Protein AF-A0A9Q8LCZ3-F1 (afdb_monomer_lite)

Radius of gyration: 24.86 Å; chains: 1; bounding box: 48×45×84 Å

pLDDT: mean 76.24, std 18.0, range [37.0, 95.0]

Secondary structure (DSSP, 8-state):
-PPP------------TTHHHHHHHHHHHHHHHHHHHHHHHHHHTT---TTSHHHHTS-SEE----SSPPTT--S-EEHHHHHHHHHHHHHH-TT-----------------SS--

Organism: Passalora fulva (NCBI:txid5499)

Sequence (116 aa):
MSHVLTLPQNEPPTTPPHDAGESAQTKAATHLEHLARSFTAAINARDFNPESVGWSFLSTILNVVMAHPPAGHDKPISRDVFRQRLQHYAESSPTFHERVIDVTAQVDRYCMTGGC

Foldseek 3Di:
DDDDDDDDDDDDDPDDPPVPVVVVFVVVLVVVVVLCVLLQVCLQVLNLDCPDSNNVPDDQWDQDDDPDDDPPSRDIDGSNVVSVVSSVVCVVDVPDHDDDPDRDDDDDDDDPPDDD

Structure (mmCIF, N/CA/C/O backbone):
data_AF-A0A9Q8LCZ3-F1
#
_entry.id   AF-A0A9Q8LCZ3-F1
#
loop_
_atom_site.group_PDB
_atom_site.id
_atom_site.type_symbol
_atom_site.label_atom_id
_atom_site.label_alt_id
_atom_site.label_comp_id
_atom_site.label_asym_id
_atom_site.label_entity_id
_atom_site.label_seq_id
_atom_site.pdbx_PDB_ins_code
_atom_site.Cartn_x
_atom_site.Cartn_y
_at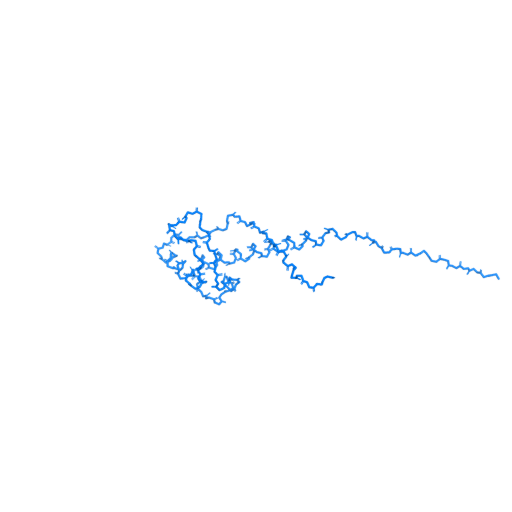om_site.Cartn_z
_atom_site.occupancy
_atom_site.B_iso_or_equiv
_atom_site.auth_seq_id
_atom_site.auth_comp_id
_atom_site.auth_asym_id
_atom_site.auth_atom_id
_atom_site.pdbx_PDB_model_num
ATOM 1 N N . MET A 1 1 ? 36.408 24.489 -67.636 1.00 42.09 1 MET A N 1
ATOM 2 C CA . MET A 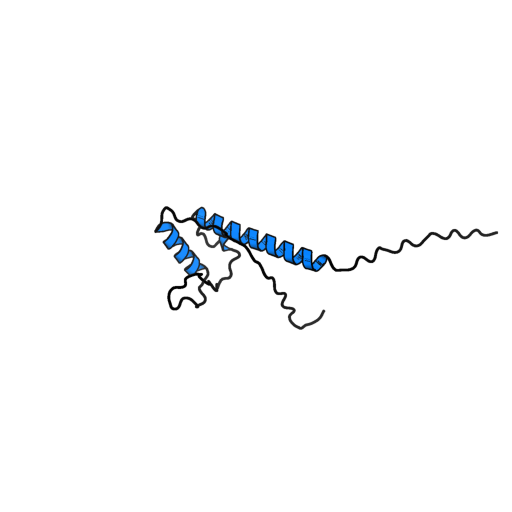1 1 ? 37.163 24.132 -66.417 1.00 42.09 1 MET A CA 1
ATOM 3 C C . MET A 1 1 ? 36.146 24.024 -65.295 1.00 42.09 1 MET A C 1
ATOM 5 O O . MET A 1 1 ? 35.634 25.047 -64.864 1.00 42.09 1 MET A O 1
ATOM 9 N N . SER A 1 2 ? 35.733 22.804 -64.949 1.00 39.09 2 SER A N 1
ATOM 10 C CA . SER A 1 2 ? 34.651 22.555 -63.988 1.00 39.09 2 SER A CA 1
ATOM 11 C C . SER A 1 2 ? 35.244 22.307 -62.605 1.00 39.09 2 SER A C 1
ATOM 13 O O . SER A 1 2 ? 36.006 21.360 -62.433 1.00 39.09 2 SER A O 1
ATOM 15 N N . HIS A 1 3 ? 34.910 23.155 -61.634 1.00 37.00 3 HIS A N 1
ATOM 16 C CA . HIS A 1 3 ? 35.250 22.938 -60.231 1.00 37.00 3 HIS A CA 1
ATOM 17 C C . HIS A 1 3 ? 34.172 22.068 -59.578 1.00 37.00 3 HIS A C 1
ATOM 19 O O . HIS A 1 3 ? 33.009 22.458 -59.509 1.00 37.00 3 HIS A O 1
ATOM 25 N N . VAL A 1 4 ? 34.568 20.883 -59.117 1.00 41.25 4 VAL A N 1
ATOM 26 C CA . VAL A 1 4 ? 33.759 20.018 -58.253 1.00 41.25 4 VAL A CA 1
ATOM 27 C C . VAL A 1 4 ? 33.984 20.477 -56.812 1.00 41.25 4 VAL A C 1
ATOM 29 O O . VAL A 1 4 ? 35.109 20.444 -56.320 1.00 41.25 4 VAL A O 1
ATOM 32 N N . LEU A 1 5 ? 32.921 20.937 -56.152 1.00 38.66 5 LEU A N 1
ATOM 33 C CA . LEU A 1 5 ? 32.892 21.192 -54.712 1.00 38.66 5 LEU A CA 1
ATOM 34 C C . LEU A 1 5 ? 32.502 19.891 -54.005 1.00 38.66 5 LEU A C 1
ATOM 36 O O . LEU A 1 5 ? 31.348 19.472 -54.063 1.00 38.66 5 LEU A O 1
ATOM 40 N N . THR A 1 6 ? 33.465 19.251 -53.348 1.00 41.47 6 THR A N 1
ATOM 41 C CA . THR A 1 6 ? 33.216 18.098 -52.476 1.00 41.47 6 THR A CA 1
ATOM 42 C C . THR A 1 6 ? 32.832 18.611 -51.088 1.00 41.47 6 THR A C 1
ATOM 44 O O . THR A 1 6 ? 33.651 19.217 -50.401 1.00 41.47 6 THR A O 1
ATOM 47 N N . LEU A 1 7 ? 31.582 18.393 -50.678 1.00 45.88 7 LEU A N 1
ATOM 48 C CA . LEU A 1 7 ? 31.141 18.579 -49.291 1.00 45.88 7 LEU A CA 1
ATOM 49 C C . LEU A 1 7 ? 31.647 17.402 -48.437 1.00 45.88 7 LEU A C 1
ATOM 51 O O . LEU A 1 7 ? 31.528 16.259 -48.884 1.00 45.88 7 LEU A O 1
ATOM 55 N N . PRO A 1 8 ? 32.176 17.628 -47.221 1.00 43.03 8 PRO A N 1
ATOM 56 C CA . PRO A 1 8 ? 32.472 16.533 -46.305 1.00 43.03 8 PRO A CA 1
ATOM 57 C C . PRO A 1 8 ? 31.162 15.878 -45.841 1.00 43.03 8 PRO A C 1
ATOM 59 O O . PRO A 1 8 ? 30.246 16.554 -45.370 1.00 43.03 8 PRO A O 1
ATOM 62 N N . GLN A 1 9 ? 31.068 14.555 -45.996 1.00 44.91 9 GLN A N 1
ATOM 63 C CA . GLN A 1 9 ? 30.008 13.749 -45.395 1.00 44.91 9 GLN A CA 1
ATOM 64 C C . GLN A 1 9 ? 30.142 13.826 -43.870 1.00 44.91 9 GLN A C 1
ATOM 66 O O . GLN A 1 9 ? 31.119 13.343 -43.307 1.00 44.91 9 GLN A O 1
ATOM 71 N N . ASN A 1 10 ? 29.151 14.423 -43.208 1.00 44.59 10 ASN A N 1
ATOM 72 C CA . ASN A 1 10 ? 28.931 14.210 -41.783 1.00 44.59 10 ASN A CA 1
ATOM 73 C C . ASN A 1 10 ? 28.520 12.747 -41.587 1.00 44.59 10 ASN A C 1
ATOM 75 O O . ASN A 1 10 ? 27.399 12.368 -41.931 1.00 44.59 10 ASN A O 1
ATOM 79 N N . GLU A 1 11 ? 29.418 11.928 -41.051 1.00 52.66 11 GLU A N 1
ATOM 80 C CA . GLU A 1 11 ? 29.043 10.629 -40.500 1.00 52.66 11 GLU A CA 1
ATOM 81 C C . GLU A 1 11 ? 28.177 10.865 -39.248 1.00 52.66 11 GLU A C 1
ATOM 83 O O . GLU A 1 11 ? 28.548 11.676 -38.392 1.00 52.66 11 GLU A O 1
ATOM 88 N N . PRO A 1 12 ? 27.001 10.223 -39.119 1.00 52.19 12 PRO A N 1
ATOM 89 C CA . PRO A 1 12 ? 26.227 10.307 -37.889 1.00 52.19 12 PRO A CA 1
ATOM 90 C C . PRO A 1 12 ? 27.007 9.619 -36.756 1.00 52.19 12 PRO A C 1
ATOM 92 O O . PRO A 1 12 ? 27.605 8.567 -36.986 1.00 52.19 12 PRO A O 1
ATOM 95 N N . PRO A 1 13 ? 27.013 10.171 -35.529 1.00 49.47 13 PRO A N 1
ATOM 96 C CA . PRO A 1 13 ? 27.695 9.537 -34.412 1.00 49.47 13 PRO A CA 1
ATOM 97 C C . PRO A 1 13 ? 27.037 8.187 -34.110 1.00 49.47 13 PRO A C 1
ATOM 99 O O . PRO A 1 13 ? 25.884 8.116 -33.685 1.00 49.47 13 PRO A O 1
ATOM 102 N N . THR A 1 14 ? 27.784 7.108 -34.329 1.00 55.78 14 THR A N 1
ATOM 103 C CA . THR A 1 14 ? 27.424 5.756 -33.900 1.00 55.78 14 THR A CA 1
ATOM 104 C C . THR A 1 14 ? 27.648 5.653 -32.393 1.00 55.78 14 THR A C 1
ATOM 106 O O . THR A 1 14 ? 28.671 5.150 -31.932 1.00 55.78 14 THR A O 1
ATOM 109 N N . THR A 1 15 ? 26.717 6.177 -31.600 1.00 56.88 15 THR A N 1
ATOM 110 C CA . THR A 1 15 ? 26.705 5.941 -30.153 1.00 56.88 15 THR A CA 1
ATOM 111 C C . THR A 1 15 ? 26.281 4.487 -29.905 1.00 56.88 15 THR A C 1
ATOM 113 O O . THR A 1 15 ? 25.247 4.067 -30.433 1.00 56.88 15 THR A O 1
ATOM 116 N N . PRO A 1 16 ? 27.040 3.681 -29.139 1.00 49.62 16 PRO A N 1
ATOM 117 C CA . PRO A 1 16 ? 26.639 2.312 -28.833 1.00 49.62 16 PRO A CA 1
ATOM 118 C C . PRO A 1 16 ? 25.364 2.306 -27.968 1.00 49.62 16 PRO A C 1
ATOM 120 O O . PRO A 1 16 ? 25.204 3.170 -27.102 1.00 49.62 16 PRO A O 1
ATOM 123 N N . PRO A 1 17 ? 24.452 1.332 -28.145 1.00 50.16 17 PRO A N 1
ATOM 124 C CA . PRO A 1 17 ? 23.227 1.224 -27.362 1.00 50.16 17 PRO A CA 1
ATOM 125 C C . PRO A 1 17 ? 23.541 0.591 -25.998 1.00 50.16 17 PRO A C 1
ATOM 127 O O . PRO A 1 17 ? 23.155 -0.542 -25.735 1.00 50.16 17 PRO A O 1
ATOM 130 N N . HIS A 1 18 ? 24.285 1.291 -25.140 1.00 48.44 18 HIS A N 1
ATOM 131 C CA . HIS A 1 18 ? 24.613 0.800 -23.795 1.00 48.44 18 HIS A CA 1
ATOM 132 C C . HIS A 1 18 ? 23.831 1.527 -22.681 1.00 48.44 18 HIS A C 1
ATOM 134 O O . HIS A 1 18 ? 23.602 0.950 -21.626 1.00 48.44 18 HIS A O 1
ATOM 140 N N . ASP A 1 19 ? 23.303 2.730 -22.939 1.00 50.25 19 ASP A N 1
ATOM 141 C CA . ASP A 1 19 ? 22.589 3.544 -21.931 1.00 50.25 19 ASP A CA 1
ATOM 142 C C . ASP A 1 19 ? 21.074 3.281 -21.824 1.00 50.25 19 ASP A C 1
ATOM 144 O O . ASP A 1 19 ? 20.416 3.670 -20.854 1.00 50.25 19 ASP A O 1
ATOM 148 N N . ALA A 1 20 ? 20.467 2.628 -22.819 1.00 53.41 20 ALA A N 1
ATOM 149 C CA . ALA A 1 20 ? 19.010 2.476 -22.860 1.00 53.41 20 ALA A CA 1
ATOM 150 C C . ALA A 1 20 ? 18.479 1.466 -21.821 1.00 53.41 20 ALA A C 1
ATOM 152 O O . ALA A 1 20 ? 17.365 1.624 -21.315 1.00 53.41 20 ALA A O 1
ATOM 153 N N . GLY A 1 21 ? 19.266 0.432 -21.503 1.00 55.34 21 GLY A N 1
ATOM 154 C CA . GLY A 1 21 ? 18.910 -0.598 -20.522 1.00 55.34 21 GLY A CA 1
ATOM 155 C C . GLY A 1 21 ? 18.975 -0.085 -19.085 1.00 55.34 21 GLY A C 1
ATOM 156 O O . GLY A 1 21 ? 18.015 -0.247 -18.332 1.00 55.34 21 GLY A O 1
ATOM 157 N N . GLU A 1 22 ? 20.062 0.612 -18.750 1.00 60.28 22 GLU A N 1
ATOM 158 C CA . GLU A 1 22 ? 20.306 1.181 -17.421 1.00 60.28 22 GLU A CA 1
ATOM 159 C C . GLU A 1 22 ? 19.282 2.282 -17.105 1.00 60.28 22 GLU A C 1
ATOM 161 O O . GLU A 1 22 ? 18.621 2.249 -16.068 1.00 60.28 22 GLU A O 1
ATOM 166 N N . SER A 1 23 ? 18.997 3.161 -18.077 1.00 70.19 23 SER A N 1
ATOM 167 C CA . SER A 1 23 ? 17.958 4.191 -17.942 1.00 70.19 23 SER A CA 1
ATOM 168 C C . SER A 1 23 ? 16.560 3.608 -17.692 1.00 70.19 23 SER A C 1
ATOM 170 O O . SER A 1 23 ? 15.790 4.159 -16.903 1.00 70.19 23 SER A O 1
ATOM 172 N N . ALA A 1 24 ? 16.202 2.500 -18.351 1.00 72.44 24 ALA A N 1
ATOM 173 C CA . ALA A 1 24 ? 14.892 1.871 -18.180 1.00 72.44 24 ALA A CA 1
ATOM 174 C C . ALA A 1 24 ? 14.746 1.199 -16.807 1.00 72.44 24 ALA A C 1
ATOM 176 O O . ALA A 1 24 ? 13.687 1.308 -16.186 1.00 72.44 24 ALA A O 1
ATOM 177 N N . GLN A 1 25 ? 15.803 0.543 -16.320 1.00 75.88 25 GLN A N 1
ATOM 178 C CA . GLN A 1 25 ? 15.811 -0.083 -15.001 1.00 75.88 25 GLN A CA 1
ATOM 179 C C . GLN A 1 25 ? 15.733 0.964 -13.887 1.00 75.88 25 GLN A C 1
ATOM 181 O O . GLN A 1 25 ? 14.904 0.828 -12.988 1.00 75.88 25 GLN A O 1
ATOM 186 N N . THR A 1 26 ? 16.506 2.051 -13.983 1.00 80.88 26 THR A N 1
ATOM 187 C CA . THR A 1 26 ? 16.433 3.160 -13.022 1.00 80.88 26 THR A CA 1
ATOM 188 C C . THR A 1 26 ? 15.042 3.788 -13.004 1.00 80.88 26 THR A C 1
ATOM 190 O O . THR A 1 26 ? 14.468 3.968 -11.935 1.00 80.88 26 THR A O 1
ATOM 193 N N . LYS A 1 27 ? 14.445 4.056 -14.175 1.00 81.69 27 LYS A N 1
ATOM 194 C CA . LYS A 1 27 ? 13.077 4.598 -14.262 1.00 81.69 27 LYS A CA 1
ATOM 195 C C . LYS A 1 27 ? 12.048 3.679 -13.611 1.00 81.69 27 LYS A C 1
ATOM 197 O O . LYS A 1 27 ? 11.164 4.163 -12.907 1.00 81.69 27 LYS A O 1
ATOM 202 N N . ALA A 1 28 ? 12.156 2.371 -13.831 1.00 83.12 28 ALA A N 1
ATOM 203 C CA . ALA A 1 28 ? 11.246 1.407 -13.230 1.00 83.12 28 ALA A CA 1
ATOM 204 C C . ALA A 1 28 ? 11.428 1.321 -11.707 1.00 83.12 28 ALA A C 1
ATOM 206 O O . ALA A 1 28 ? 10.435 1.305 -10.984 1.00 83.12 28 ALA A O 1
ATOM 207 N N . ALA A 1 29 ? 12.669 1.348 -11.213 1.00 84.44 29 ALA A N 1
ATOM 208 C CA . ALA A 1 29 ? 12.955 1.394 -9.781 1.00 84.44 29 ALA A CA 1
ATOM 209 C C . ALA A 1 29 ? 12.371 2.657 -9.127 1.00 84.44 29 ALA A C 1
ATOM 211 O O . ALA A 1 29 ? 11.644 2.551 -8.142 1.00 84.44 29 ALA A O 1
ATOM 212 N N . THR A 1 30 ? 12.584 3.837 -9.721 1.00 86.94 30 THR A N 1
ATOM 213 C CA . THR A 1 30 ? 11.987 5.098 -9.246 1.00 86.94 30 THR A CA 1
ATOM 214 C C . THR A 1 30 ? 10.459 5.048 -9.264 1.00 86.94 30 THR A C 1
ATOM 216 O O . THR A 1 30 ? 9.806 5.534 -8.341 1.00 86.94 30 THR A O 1
ATOM 219 N N . HIS A 1 31 ? 9.863 4.449 -10.298 1.00 88.50 31 HIS A N 1
ATOM 220 C CA . HIS A 1 31 ? 8.414 4.299 -10.373 1.00 88.50 31 HIS A CA 1
ATOM 221 C C . HIS A 1 31 ? 7.875 3.382 -9.265 1.00 88.50 31 HIS A C 1
ATOM 223 O O . HIS A 1 31 ? 6.913 3.742 -8.589 1.00 88.50 31 HIS A O 1
ATOM 229 N N . LEU A 1 32 ? 8.518 2.236 -9.027 1.00 88.12 32 LEU A N 1
ATOM 230 C CA . LEU A 1 32 ? 8.146 1.309 -7.955 1.00 88.12 32 LEU A CA 1
ATOM 231 C C . LEU A 1 32 ? 8.319 1.934 -6.568 1.00 88.12 32 LEU A C 1
ATOM 233 O O . LEU A 1 32 ? 7.459 1.757 -5.708 1.00 88.12 32 LEU A O 1
ATOM 237 N N . GLU A 1 33 ? 9.372 2.726 -6.363 1.00 89.31 33 GLU A N 1
ATOM 238 C CA . GLU A 1 33 ? 9.554 3.500 -5.136 1.00 89.31 33 GLU A CA 1
ATOM 239 C C . GLU A 1 33 ? 8.405 4.493 -4.923 1.00 89.31 33 GLU A C 1
ATOM 241 O O . GLU A 1 33 ? 7.853 4.589 -3.824 1.00 89.31 33 GLU A O 1
ATOM 246 N N . HIS A 1 34 ? 7.999 5.207 -5.974 1.00 90.56 34 HIS A N 1
ATOM 247 C CA . HIS A 1 34 ? 6.876 6.134 -5.902 1.00 90.56 34 HIS A CA 1
ATOM 248 C C . HIS A 1 34 ? 5.560 5.426 -5.542 1.00 90.56 34 HIS A C 1
ATOM 250 O O . HIS A 1 34 ? 4.800 5.929 -4.709 1.00 90.56 34 HIS A O 1
ATOM 256 N N . LEU A 1 35 ? 5.306 4.246 -6.117 1.00 91.19 35 LEU A N 1
ATOM 257 C CA . LEU A 1 35 ? 4.137 3.425 -5.788 1.00 91.19 35 LEU A CA 1
ATOM 258 C C . LEU A 1 35 ? 4.177 2.945 -4.332 1.00 91.19 35 LEU A C 1
ATOM 260 O O . LEU A 1 35 ? 3.191 3.103 -3.613 1.00 91.19 35 LEU A O 1
ATOM 264 N N . ALA A 1 36 ? 5.324 2.443 -3.865 1.00 90.19 36 ALA A N 1
ATOM 265 C CA . ALA A 1 36 ? 5.502 2.004 -2.481 1.00 90.19 36 ALA A CA 1
ATOM 266 C C . ALA A 1 36 ? 5.253 3.149 -1.486 1.00 90.19 36 ALA A C 1
ATOM 268 O O . ALA A 1 36 ? 4.495 2.994 -0.528 1.00 90.19 36 ALA A O 1
ATOM 269 N N . ARG A 1 37 ? 5.818 4.335 -1.745 1.00 91.19 37 ARG A N 1
ATOM 270 C CA . ARG A 1 37 ? 5.596 5.527 -0.911 1.00 91.19 37 ARG A CA 1
ATOM 271 C C . ARG A 1 37 ? 4.138 5.987 -0.934 1.00 91.19 37 ARG A C 1
ATOM 273 O O . ARG A 1 37 ? 3.614 6.350 0.116 1.00 91.19 37 ARG A O 1
ATOM 280 N N . SER A 1 38 ? 3.477 5.949 -2.092 1.00 92.38 38 SER A N 1
ATOM 281 C CA . SER A 1 38 ? 2.057 6.312 -2.225 1.00 92.38 38 SER A CA 1
ATOM 282 C C . SER A 1 38 ? 1.146 5.351 -1.457 1.00 92.38 38 SER A C 1
ATOM 284 O O . SER A 1 38 ? 0.225 5.792 -0.772 1.00 92.38 38 SER A O 1
ATOM 286 N N . PHE A 1 39 ? 1.438 4.051 -1.499 1.00 93.31 39 PHE A N 1
ATOM 287 C CA . PHE A 1 39 ? 0.749 3.037 -0.700 1.00 93.31 39 PHE A CA 1
ATOM 288 C C . PHE A 1 39 ? 0.905 3.284 0.805 1.00 93.31 39 PHE A C 1
ATOM 290 O O . PHE A 1 39 ? -0.085 3.344 1.534 1.00 93.31 39 PHE A O 1
ATOM 297 N N . THR A 1 40 ? 2.135 3.515 1.273 1.00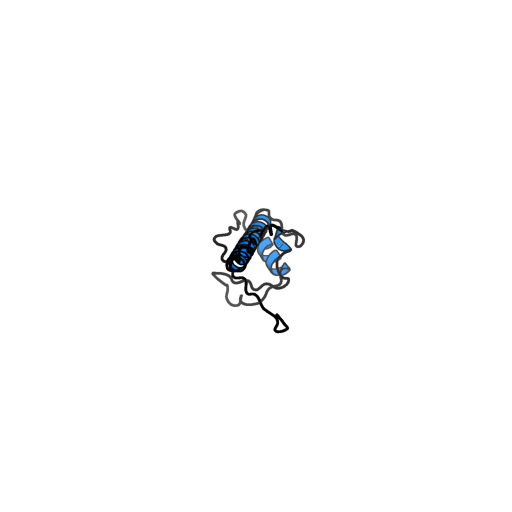 92.88 40 THR A N 1
ATOM 298 C CA . THR A 1 40 ? 2.405 3.849 2.679 1.00 92.88 40 THR A CA 1
ATOM 299 C C . THR A 1 40 ? 1.713 5.145 3.109 1.00 92.88 40 THR A C 1
ATOM 301 O O . THR A 1 40 ? 1.166 5.216 4.210 1.00 92.88 40 THR A O 1
ATOM 304 N N . ALA A 1 41 ? 1.693 6.167 2.250 1.00 92.88 41 ALA A N 1
ATOM 305 C CA . ALA A 1 41 ? 0.993 7.417 2.525 1.00 92.88 41 ALA A CA 1
ATOM 306 C C . ALA A 1 41 ? -0.520 7.204 2.687 1.00 92.88 41 ALA A C 1
ATOM 308 O O . ALA A 1 41 ? -1.097 7.734 3.634 1.00 92.88 41 ALA A O 1
ATOM 309 N N . ALA A 1 42 ? -1.146 6.390 1.828 1.00 93.56 42 ALA A N 1
ATOM 310 C CA . ALA A 1 42 ? -2.565 6.048 1.939 1.00 93.56 42 ALA A CA 1
ATOM 311 C C . ALA A 1 42 ? -2.877 5.328 3.262 1.00 93.56 42 ALA A C 1
ATOM 313 O O . ALA A 1 42 ? -3.802 5.719 3.973 1.00 93.56 42 ALA A O 1
ATOM 314 N N . ILE A 1 43 ? -2.051 4.350 3.651 1.00 93.44 43 ILE A N 1
ATOM 315 C CA . ILE A 1 43 ? -2.192 3.646 4.934 1.00 93.44 43 ILE A CA 1
ATOM 316 C C . ILE A 1 43 ? -2.103 4.620 6.117 1.00 93.44 43 ILE A C 1
ATOM 318 O O . ILE A 1 43 ? -2.965 4.614 6.996 1.00 93.44 43 ILE A O 1
ATOM 322 N N . ASN A 1 44 ? -1.088 5.486 6.127 1.00 92.75 44 ASN A N 1
ATOM 323 C CA . ASN A 1 44 ? -0.876 6.460 7.199 1.00 92.75 44 ASN A CA 1
ATOM 324 C C . ASN A 1 44 ? -1.987 7.520 7.267 1.00 92.75 44 ASN A C 1
ATOM 326 O O . ASN A 1 44 ? -2.317 7.997 8.351 1.00 92.75 44 ASN A O 1
ATOM 330 N N . ALA A 1 45 ? -2.594 7.857 6.126 1.00 93.31 45 ALA A N 1
ATOM 331 C CA . ALA A 1 45 ? -3.770 8.718 6.039 1.00 93.31 45 ALA A CA 1
ATOM 332 C C . ALA A 1 45 ? -5.085 7.999 6.402 1.00 93.31 45 ALA A C 1
ATOM 334 O O . ALA A 1 45 ? -6.142 8.627 6.384 1.00 93.31 45 ALA A O 1
ATOM 335 N N . ARG A 1 46 ? -5.035 6.701 6.742 1.00 92.75 46 ARG A N 1
ATOM 336 C CA . ARG A 1 46 ? -6.199 5.831 6.984 1.00 92.75 46 ARG A CA 1
ATOM 337 C C . ARG A 1 46 ? -7.154 5.747 5.784 1.00 92.75 46 ARG A C 1
ATOM 339 O O . ARG A 1 46 ? -8.352 5.530 5.954 1.00 92.75 46 ARG A O 1
ATOM 346 N N . ASP A 1 47 ? -6.623 5.886 4.572 1.00 95.00 47 ASP A N 1
ATOM 347 C CA . ASP A 1 47 ? -7.368 5.694 3.332 1.00 95.00 47 ASP A CA 1
ATOM 348 C C . ASP A 1 47 ? -7.309 4.223 2.900 1.00 95.00 47 ASP A C 1
ATOM 350 O O . ASP A 1 47 ? -6.332 3.756 2.311 1.00 95.00 47 ASP A O 1
ATOM 354 N N . PHE A 1 48 ? -8.384 3.492 3.199 1.00 93.88 48 PHE A N 1
ATOM 355 C CA . PHE A 1 48 ? -8.579 2.091 2.812 1.00 93.88 48 PHE A CA 1
ATOM 356 C C . PHE A 1 48 ? -9.619 1.939 1.685 1.00 93.88 48 PHE A C 1
ATOM 358 O O . PHE A 1 48 ? -10.243 0.883 1.544 1.00 93.88 48 PHE A O 1
ATOM 365 N N . ASN A 1 49 ? -9.844 2.974 0.869 1.00 92.50 49 ASN A N 1
ATOM 366 C CA . ASN A 1 49 ? -10.680 2.878 -0.330 1.00 92.50 49 ASN A CA 1
ATOM 367 C C . ASN A 1 49 ? -9.957 2.036 -1.406 1.00 92.50 49 ASN A C 1
ATOM 369 O O . ASN A 1 49 ? -8.820 2.358 -1.752 1.00 92.50 49 ASN A O 1
ATOM 373 N N . PRO A 1 50 ? -10.569 0.968 -1.961 1.00 87.19 50 PRO A N 1
ATOM 374 C CA . PRO A 1 50 ? -9.870 0.097 -2.908 1.00 87.19 50 PRO A CA 1
ATOM 375 C C . PRO A 1 50 ? -9.615 0.782 -4.261 1.00 87.19 50 PRO A C 1
ATOM 377 O O . PRO A 1 50 ? -8.728 0.353 -4.994 1.00 87.19 50 PRO A O 1
ATOM 380 N N . GLU A 1 51 ? -10.348 1.859 -4.558 1.00 87.88 51 GLU A N 1
ATOM 381 C CA . GLU A 1 51 ? -10.199 2.681 -5.764 1.00 87.88 51 GLU A CA 1
ATOM 382 C C . GLU A 1 51 ? -9.185 3.822 -5.582 1.00 87.88 51 GLU A C 1
ATOM 384 O O . GLU A 1 51 ? -8.891 4.559 -6.523 1.00 87.88 51 GLU A O 1
ATOM 389 N N . SER A 1 52 ? -8.641 3.999 -4.373 1.00 89.75 52 SER A N 1
ATOM 390 C CA . SER A 1 52 ? -7.600 4.995 -4.134 1.00 89.75 52 SER A CA 1
ATOM 391 C C . SER A 1 52 ? -6.318 4.625 -4.879 1.00 89.75 52 SER A C 1
ATOM 393 O O . SER A 1 52 ? -5.950 3.450 -5.005 1.00 89.75 52 SER A O 1
ATOM 395 N N . VAL A 1 53 ? -5.596 5.650 -5.341 1.00 86.12 53 VAL A N 1
ATOM 396 C CA . VAL A 1 53 ? -4.335 5.506 -6.086 1.00 86.12 53 VAL A CA 1
ATOM 397 C C . VAL A 1 53 ? -3.347 4.623 -5.323 1.00 86.12 53 VAL A C 1
ATOM 399 O O . VAL A 1 53 ? -2.693 3.780 -5.937 1.00 86.12 53 VAL A O 1
ATOM 402 N N . GLY A 1 54 ? -3.310 4.737 -3.989 1.00 88.62 54 GLY A N 1
ATOM 403 C CA . GLY A 1 54 ? -2.436 3.940 -3.128 1.00 88.62 54 GLY A CA 1
ATOM 404 C C . GLY A 1 54 ? -2.687 2.429 -3.186 1.00 88.62 54 GLY A C 1
ATOM 405 O O . GLY A 1 54 ? -1.775 1.671 -2.891 1.00 88.62 54 GLY A O 1
ATOM 406 N N . TRP A 1 55 ? -3.873 1.976 -3.606 1.00 90.44 55 TRP A N 1
ATOM 407 C CA . TRP A 1 55 ? -4.242 0.553 -3.669 1.00 90.44 55 TRP A CA 1
ATOM 408 C C . TRP A 1 55 ? -4.400 0.026 -5.097 1.00 90.44 55 TRP A C 1
ATOM 410 O O . TRP A 1 55 ? -4.249 -1.174 -5.331 1.00 90.44 55 TRP A O 1
ATOM 420 N N . SER A 1 56 ? -4.700 0.911 -6.050 1.00 88.25 56 SER A N 1
ATOM 421 C CA . SER A 1 56 ? -5.063 0.559 -7.429 1.00 88.25 56 SER A CA 1
ATOM 422 C C . SER A 1 56 ? -3.992 -0.231 -8.195 1.00 88.25 56 SER A C 1
ATOM 424 O O . SER A 1 56 ? -4.334 -1.053 -9.041 1.00 88.25 56 SER A O 1
ATOM 426 N N . PHE A 1 57 ? -2.708 -0.028 -7.880 1.00 89.06 57 PHE A N 1
ATOM 427 C CA . PHE A 1 57 ? -1.595 -0.699 -8.560 1.00 89.06 57 PHE A CA 1
ATOM 428 C C . PHE A 1 57 ? -1.335 -2.126 -8.053 1.00 89.06 57 PHE A C 1
ATOM 430 O O . PHE A 1 57 ? -0.573 -2.875 -8.668 1.00 89.06 57 PHE A O 1
ATOM 437 N N . LEU A 1 58 ? -1.931 -2.510 -6.920 1.00 91.00 58 LEU A N 1
ATOM 438 C CA . LEU A 1 58 ? -1.762 -3.841 -6.354 1.00 91.00 58 LEU A CA 1
ATOM 439 C C . LEU A 1 58 ? -2.530 -4.876 -7.178 1.00 91.00 58 LEU A C 1
ATOM 441 O O . LEU A 1 58 ? -3.700 -4.690 -7.517 1.00 91.00 58 LEU A O 1
ATOM 445 N N . SER A 1 59 ? -1.882 -6.013 -7.432 1.00 90.62 59 SER A N 1
ATOM 446 C CA . SER A 1 59 ? -2.531 -7.166 -8.059 1.00 90.62 59 SER A CA 1
ATOM 447 C C . SER A 1 59 ? -3.700 -7.676 -7.213 1.00 90.62 59 SER A C 1
ATOM 449 O O . SER A 1 59 ? -3.678 -7.598 -5.986 1.00 90.62 59 SER A O 1
ATOM 451 N N . THR A 1 60 ? -4.715 -8.252 -7.862 1.00 91.94 60 THR A N 1
ATOM 452 C CA . THR A 1 60 ? -5.896 -8.815 -7.181 1.00 91.94 60 THR A CA 1
ATOM 453 C C . THR A 1 60 ? -5.522 -9.894 -6.164 1.00 91.94 60 THR A C 1
ATOM 455 O O . THR A 1 60 ? -6.169 -10.007 -5.123 1.00 91.94 60 THR A O 1
ATOM 458 N N . ILE A 1 61 ? -4.470 -10.663 -6.455 1.00 92.75 61 ILE A N 1
ATOM 459 C CA . ILE A 1 61 ? -3.878 -11.670 -5.575 1.00 92.75 61 ILE A CA 1
ATOM 460 C C . ILE A 1 61 ? -2.443 -11.247 -5.256 1.00 92.75 61 ILE A C 1
ATOM 462 O O . ILE A 1 61 ? -1.680 -10.896 -6.154 1.00 92.75 61 ILE A O 1
ATOM 466 N N . LEU A 1 62 ? -2.089 -11.285 -3.975 1.00 90.50 62 LEU A N 1
ATOM 467 C CA . LEU A 1 62 ? -0.817 -10.835 -3.431 1.00 90.50 62 LEU A CA 1
ATOM 468 C C . LEU A 1 62 ? -0.096 -11.997 -2.753 1.00 90.50 62 LEU A C 1
ATOM 470 O O . LEU A 1 62 ? -0.697 -12.751 -1.988 1.00 90.50 62 LEU A O 1
ATOM 474 N N . ASN A 1 63 ? 1.210 -12.087 -2.978 1.00 88.44 63 ASN A N 1
ATOM 475 C CA . ASN A 1 63 ? 2.103 -12.924 -2.185 1.00 88.44 63 ASN A CA 1
ATOM 476 C C . ASN A 1 63 ? 2.775 -12.027 -1.147 1.00 88.44 63 ASN A C 1
ATOM 478 O O . ASN A 1 63 ? 3.724 -11.311 -1.459 1.00 88.44 63 ASN A O 1
ATOM 482 N N . VAL A 1 64 ? 2.229 -12.008 0.067 1.00 84.50 64 VAL A N 1
ATOM 483 C CA . VAL A 1 64 ? 2.728 -11.150 1.146 1.00 84.50 64 VAL A CA 1
ATOM 484 C C . VAL A 1 64 ? 3.718 -11.945 1.983 1.00 84.50 64 VAL A C 1
ATOM 486 O O . VAL A 1 64 ? 3.323 -12.841 2.725 1.00 84.50 64 VAL A O 1
ATOM 489 N N . VAL A 1 65 ? 4.999 -11.598 1.879 1.00 82.12 65 VAL A N 1
ATOM 490 C CA . VAL A 1 65 ? 6.055 -12.173 2.717 1.00 82.12 65 VAL A CA 1
ATOM 491 C C . VAL A 1 65 ? 6.264 -11.260 3.916 1.00 82.12 65 VAL A C 1
ATOM 493 O O . VAL A 1 65 ? 6.605 -10.088 3.767 1.00 82.12 65 VAL A O 1
ATOM 496 N N . MET A 1 66 ? 6.043 -11.788 5.115 1.00 78.00 66 MET A N 1
ATOM 497 C CA . MET A 1 66 ? 6.316 -11.067 6.355 1.00 78.00 66 MET A CA 1
ATOM 498 C C . MET A 1 66 ? 7.706 -11.432 6.865 1.00 78.00 66 MET A C 1
ATOM 500 O O . MET A 1 66 ? 8.088 -12.596 6.816 1.00 78.00 66 MET A O 1
ATOM 504 N N . ALA A 1 67 ? 8.439 -10.455 7.406 1.00 78.00 67 ALA A N 1
ATOM 505 C CA . ALA A 1 67 ? 9.751 -10.704 8.012 1.00 78.00 67 ALA A CA 1
ATOM 506 C C . ALA A 1 67 ? 9.671 -11.664 9.216 1.00 78.00 67 ALA A C 1
ATOM 508 O O . ALA A 1 67 ? 10.596 -12.428 9.465 1.00 78.00 67 ALA A O 1
ATOM 509 N N . HIS A 1 68 ? 8.543 -11.647 9.934 1.00 75.88 68 HIS A N 1
ATOM 510 C CA . HIS A 1 68 ? 8.247 -12.550 11.048 1.00 75.88 68 HIS A CA 1
ATOM 511 C C . HIS A 1 68 ? 6.863 -13.182 10.830 1.00 75.88 68 HIS A C 1
ATOM 513 O O . HIS A 1 68 ? 5.875 -12.711 11.399 1.00 75.88 68 HIS A O 1
ATOM 519 N N . PRO A 1 69 ? 6.744 -14.188 9.946 1.00 67.00 69 PRO A N 1
ATOM 520 C CA . PRO A 1 69 ? 5.452 -14.754 9.600 1.00 67.00 69 PRO A CA 1
ATOM 521 C C . PRO A 1 69 ? 4.912 -15.598 10.767 1.00 67.00 69 PRO A C 1
ATOM 523 O O . PRO A 1 69 ? 5.640 -16.428 11.319 1.00 67.00 69 PRO A O 1
ATOM 526 N N . PRO A 1 70 ? 3.630 -15.452 11.141 1.00 67.94 70 PRO A N 1
ATOM 527 C CA . PRO A 1 70 ? 2.954 -16.462 11.943 1.00 67.94 70 PRO A CA 1
ATOM 528 C C . PRO A 1 70 ? 2.935 -17.787 11.167 1.00 67.94 70 PRO A C 1
ATOM 530 O O . PRO A 1 70 ? 2.879 -17.788 9.934 1.00 67.94 70 PRO A O 1
ATOM 533 N N . ALA A 1 71 ? 2.959 -18.924 11.864 1.00 59.72 71 ALA A N 1
ATOM 534 C CA . ALA A 1 71 ? 2.968 -20.235 11.213 1.00 59.72 71 ALA A CA 1
ATOM 535 C C . ALA A 1 71 ? 1.822 -20.370 10.181 1.00 59.72 71 ALA A C 1
ATOM 537 O O . ALA A 1 71 ? 0.654 -20.173 10.514 1.00 59.72 71 ALA A O 1
ATOM 538 N N . GLY A 1 72 ? 2.158 -20.711 8.928 1.00 63.00 72 GLY A N 1
ATOM 539 C CA . GLY A 1 72 ? 1.185 -20.957 7.851 1.00 63.00 72 GLY A CA 1
ATOM 540 C C . GLY A 1 72 ? 0.788 -19.746 6.990 1.00 63.00 72 GLY A C 1
ATOM 541 O O . GLY A 1 72 ? -0.197 -19.840 6.254 1.00 63.00 72 GLY A O 1
ATOM 542 N N . HIS A 1 73 ? 1.526 -18.632 7.053 1.00 63.19 73 HIS A N 1
ATOM 543 C CA . HIS A 1 73 ? 1.235 -17.400 6.303 1.00 63.19 73 HIS A CA 1
ATOM 544 C C . HIS A 1 73 ? 1.786 -17.320 4.865 1.00 63.19 73 HIS A C 1
ATOM 546 O O . HIS A 1 73 ? 1.702 -16.259 4.256 1.00 63.19 73 HIS A O 1
ATOM 552 N N . ASP A 1 74 ? 2.250 -18.424 4.276 1.00 65.88 74 ASP A N 1
ATOM 553 C CA . ASP A 1 74 ? 2.831 -18.435 2.917 1.00 65.88 74 ASP A CA 1
ATOM 554 C C . ASP A 1 74 ? 1.788 -18.549 1.791 1.00 65.88 74 ASP A C 1
ATOM 556 O O . ASP A 1 74 ? 2.102 -18.910 0.657 1.00 65.88 74 ASP A O 1
ATOM 560 N N . LYS A 1 75 ? 0.511 -18.297 2.095 1.00 81.69 75 LYS A N 1
ATOM 561 C CA . LYS A 1 75 ? -0.569 -18.438 1.114 1.00 81.69 75 LYS A CA 1
ATOM 562 C C . LYS A 1 75 ? -0.850 -17.107 0.420 1.00 81.69 75 LYS A C 1
ATOM 564 O O . LYS A 1 75 ? -0.947 -16.087 1.107 1.00 81.69 75 LYS A O 1
ATOM 569 N N . PRO A 1 76 ? -1.079 -17.121 -0.907 1.00 87.75 76 PRO A N 1
ATOM 570 C CA . PRO A 1 76 ? -1.574 -15.953 -1.611 1.00 87.75 76 PRO A CA 1
ATOM 571 C C . PRO A 1 76 ? -2.854 -15.428 -0.952 1.00 87.75 76 PRO A C 1
ATOM 573 O O . PRO A 1 76 ? -3.740 -16.198 -0.570 1.00 87.75 76 PRO A O 1
ATOM 576 N N . ILE A 1 77 ? -2.951 -14.112 -0.822 1.00 90.75 77 ILE A N 1
ATOM 577 C CA . ILE A 1 77 ? -4.075 -13.410 -0.204 1.00 90.75 77 ILE A CA 1
ATOM 578 C C . ILE A 1 77 ? -4.682 -12.445 -1.215 1.00 90.75 77 ILE A C 1
ATOM 580 O O . ILE A 1 77 ? -3.962 -11.829 -1.997 1.00 90.75 77 ILE A O 1
ATOM 584 N N . SER A 1 78 ? -6.005 -12.291 -1.226 1.00 92.94 78 SER A N 1
ATOM 585 C CA . SER A 1 78 ? -6.608 -11.267 -2.077 1.00 92.94 78 SER A CA 1
ATOM 586 C C . SER A 1 78 ? -6.275 -9.868 -1.560 1.00 92.94 78 SER A C 1
ATOM 588 O O . SER A 1 78 ? -6.185 -9.639 -0.348 1.00 92.94 78 SER A O 1
ATOM 590 N N . ARG A 1 79 ? -6.141 -8.912 -2.483 1.00 92.81 79 ARG A N 1
ATOM 591 C CA . ARG A 1 79 ? -5.931 -7.490 -2.180 1.00 92.81 79 ARG A CA 1
ATOM 592 C C . ARG A 1 79 ? -6.914 -6.983 -1.127 1.00 92.81 79 ARG A C 1
ATOM 594 O O . ARG A 1 79 ? -6.516 -6.296 -0.191 1.00 92.81 79 ARG A O 1
ATOM 601 N N . ASP A 1 80 ? -8.183 -7.366 -1.245 1.00 92.75 80 ASP A N 1
ATOM 602 C CA . ASP A 1 80 ? -9.236 -6.892 -0.350 1.00 92.75 80 ASP A CA 1
ATOM 603 C C . ASP A 1 80 ? -9.093 -7.438 1.072 1.00 92.75 80 ASP A C 1
ATOM 605 O O . ASP A 1 80 ? -9.265 -6.679 2.025 1.00 92.75 80 ASP A O 1
ATOM 609 N N . VAL A 1 81 ? -8.732 -8.717 1.229 1.00 92.19 81 VAL A N 1
ATOM 610 C CA . VAL A 1 81 ? -8.493 -9.313 2.554 1.00 92.19 81 VAL A CA 1
ATOM 611 C C . VAL A 1 81 ? -7.236 -8.709 3.176 1.00 92.19 81 VAL A C 1
ATOM 613 O O . VAL A 1 81 ? -7.226 -8.406 4.367 1.00 92.19 81 VAL A O 1
ATOM 616 N N . PHE A 1 82 ? -6.181 -8.488 2.388 1.00 91.81 82 PHE A N 1
ATOM 617 C CA . PHE A 1 82 ? -4.970 -7.824 2.870 1.00 91.81 82 PHE A CA 1
ATOM 618 C C . PHE A 1 82 ? -5.259 -6.399 3.364 1.00 91.81 82 PHE A C 1
ATOM 620 O O . PHE A 1 82 ? -4.890 -6.041 4.482 1.00 91.81 82 PHE A O 1
ATOM 627 N N . ARG A 1 83 ? -6.010 -5.621 2.580 1.00 94.00 83 ARG A N 1
ATOM 628 C CA . ARG A 1 83 ? -6.473 -4.278 2.944 1.00 94.00 83 ARG A CA 1
ATOM 629 C C . ARG A 1 83 ? -7.313 -4.273 4.221 1.00 94.00 83 ARG A C 1
ATOM 631 O O . ARG A 1 83 ? -7.047 -3.468 5.103 1.00 94.00 83 ARG A O 1
ATOM 638 N N . GLN A 1 84 ? -8.287 -5.178 4.346 1.00 93.56 84 GLN A N 1
ATOM 639 C CA . GLN A 1 84 ? -9.117 -5.294 5.553 1.00 93.56 84 GLN A CA 1
ATOM 640 C C . GLN A 1 84 ? -8.281 -5.605 6.798 1.00 93.56 84 GLN A C 1
ATOM 642 O O . GLN A 1 84 ? -8.532 -5.046 7.863 1.00 93.56 84 GLN A O 1
ATOM 647 N N . ARG A 1 85 ? -7.261 -6.466 6.672 1.00 91.25 85 ARG A N 1
ATOM 648 C CA . ARG A 1 85 ? -6.330 -6.748 7.773 1.00 91.25 85 ARG A CA 1
ATOM 649 C C . ARG A 1 85 ? -5.558 -5.497 8.175 1.00 91.25 85 ARG A C 1
ATOM 651 O O . ARG A 1 85 ? -5.528 -5.177 9.356 1.00 91.25 85 ARG A O 1
ATOM 658 N N . LEU A 1 86 ? -4.979 -4.777 7.213 1.00 91.38 86 LEU A N 1
ATOM 659 C CA . LEU A 1 86 ? -4.262 -3.526 7.486 1.00 91.38 86 LEU A CA 1
ATOM 660 C C . LEU A 1 86 ? -5.167 -2.466 8.122 1.00 91.38 86 LEU A C 1
ATOM 662 O O . LEU A 1 86 ? -4.755 -1.823 9.084 1.00 91.38 86 LEU A O 1
ATOM 666 N N . GLN A 1 87 ? -6.404 -2.331 7.640 1.00 94.50 87 GLN A N 1
ATOM 667 C CA . GLN A 1 87 ? -7.398 -1.440 8.230 1.00 94.50 87 GLN A CA 1
ATOM 668 C C . GLN A 1 87 ? -7.658 -1.796 9.695 1.00 94.50 87 GLN A C 1
ATOM 670 O O . GLN A 1 87 ? -7.543 -0.937 10.566 1.00 94.50 87 GLN A O 1
ATOM 675 N N . HIS A 1 88 ? -7.930 -3.072 9.976 1.00 93.38 88 HIS A N 1
ATOM 676 C CA . HIS A 1 88 ? -8.153 -3.541 11.338 1.00 93.38 88 HIS A CA 1
ATOM 677 C C . HIS A 1 88 ? -6.948 -3.260 12.248 1.00 93.38 88 HIS A C 1
ATOM 679 O O . HIS A 1 88 ? -7.117 -2.760 13.359 1.00 93.38 88 HIS A O 1
ATOM 685 N N . TYR A 1 89 ? -5.724 -3.513 11.772 1.00 89.31 89 TYR A N 1
ATOM 686 C CA . TYR A 1 89 ? -4.508 -3.203 12.527 1.00 89.31 89 TYR A CA 1
ATOM 687 C C . TYR A 1 89 ? -4.372 -1.703 12.818 1.00 89.31 89 TYR A C 1
ATOM 689 O O . TYR A 1 89 ? -4.146 -1.327 13.971 1.00 89.31 89 TYR A O 1
ATOM 697 N N . ALA A 1 90 ? -4.573 -0.846 11.816 1.00 90.50 90 ALA A N 1
ATOM 698 C CA . ALA A 1 90 ? -4.495 0.605 11.968 1.00 90.50 90 ALA A CA 1
ATOM 699 C C . ALA A 1 90 ? -5.571 1.168 12.913 1.00 90.50 90 ALA A C 1
ATOM 701 O O . ALA A 1 90 ? -5.336 2.138 13.636 1.00 90.50 90 ALA A O 1
ATOM 702 N N . GLU A 1 91 ? -6.765 0.580 12.922 1.00 91.25 91 GLU A N 1
ATOM 703 C CA . GLU A 1 91 ? -7.847 0.924 13.850 1.00 91.25 91 GLU A CA 1
ATOM 704 C C . GLU A 1 91 ? -7.554 0.439 15.274 1.00 91.25 91 GLU A C 1
ATOM 706 O O . GLU A 1 91 ? -7.825 1.160 16.232 1.00 91.25 91 GLU A O 1
ATOM 711 N N . SER A 1 92 ? -6.941 -0.738 15.421 1.00 92.50 92 SER A N 1
ATOM 712 C CA . SER A 1 92 ? -6.604 -1.319 16.728 1.00 92.50 92 SER A CA 1
ATOM 713 C C . SER A 1 92 ? -5.439 -0.628 17.445 1.00 92.50 92 SER A C 1
ATOM 715 O O . SER A 1 92 ? -5.295 -0.778 18.658 1.00 92.50 92 SER A O 1
ATOM 717 N N . SER A 1 93 ? -4.607 0.128 16.720 1.00 89.69 93 SER A N 1
ATOM 718 C CA . SER A 1 93 ? -3.423 0.785 17.272 1.00 89.69 93 SER A CA 1
ATOM 719 C C . SER A 1 93 ? -3.377 2.275 16.900 1.00 89.69 93 SER A C 1
ATOM 721 O O . SER A 1 93 ? -3.167 2.625 15.736 1.00 89.69 93 SER A O 1
ATOM 723 N N . PRO A 1 94 ? -3.541 3.196 17.869 1.00 83.31 94 PRO A N 1
ATOM 724 C CA . PRO A 1 94 ? -3.540 4.634 17.595 1.00 83.31 94 PRO A CA 1
ATOM 725 C C . PRO A 1 94 ? -2.164 5.160 17.165 1.00 83.31 94 PRO A C 1
ATOM 727 O O . PRO A 1 94 ? -2.087 6.191 16.503 1.00 83.31 94 PRO A O 1
ATOM 730 N N . THR A 1 95 ? -1.087 4.448 17.502 1.00 89.12 95 THR A N 1
ATOM 731 C CA . THR A 1 95 ? 0.292 4.777 17.109 1.00 89.12 95 THR A CA 1
ATOM 732 C C . THR A 1 95 ? 0.734 4.054 15.840 1.00 89.12 95 THR A C 1
ATOM 734 O O . THR A 1 95 ? 1.920 4.064 15.517 1.00 89.12 95 THR A O 1
ATOM 737 N N . PHE A 1 96 ? -0.182 3.369 15.153 1.00 87.19 96 PHE A N 1
ATOM 738 C CA . PHE A 1 96 ? 0.137 2.656 13.929 1.00 87.19 96 PHE A CA 1
ATOM 739 C C . PHE A 1 96 ? 0.660 3.622 12.863 1.00 87.19 96 PHE A C 1
ATOM 741 O O . PHE A 1 96 ? 0.011 4.616 12.531 1.00 87.19 96 PHE A O 1
ATOM 748 N N . HIS A 1 97 ? 1.845 3.317 12.344 1.00 88.94 97 HIS A N 1
ATOM 749 C CA . HIS A 1 97 ? 2.502 4.094 11.310 1.00 88.94 97 HIS A CA 1
ATOM 750 C C . HIS A 1 97 ? 3.401 3.179 10.486 1.00 88.94 97 HIS A C 1
ATOM 752 O O . HIS A 1 97 ? 4.226 2.451 11.036 1.00 88.94 97 HIS A O 1
ATOM 758 N N . GLU A 1 98 ? 3.256 3.250 9.171 1.00 87.81 98 GLU A N 1
ATOM 759 C CA . GLU A 1 98 ? 4.056 2.495 8.217 1.00 87.81 98 GLU A CA 1
ATOM 760 C C . GLU A 1 98 ? 5.161 3.374 7.633 1.00 87.81 98 GLU A C 1
ATOM 762 O O . GLU A 1 98 ? 4.964 4.564 7.366 1.00 87.81 98 GLU A O 1
ATOM 767 N N . ARG A 1 99 ? 6.333 2.779 7.396 1.00 89.94 99 ARG A N 1
ATOM 768 C CA . ARG A 1 99 ? 7.480 3.468 6.795 1.00 89.94 99 ARG A CA 1
ATOM 769 C C . ARG A 1 99 ? 8.193 2.564 5.803 1.00 89.94 99 ARG A C 1
ATOM 771 O O . ARG A 1 99 ? 8.576 1.447 6.133 1.00 89.94 99 ARG A O 1
ATOM 778 N N . VAL A 1 100 ? 8.475 3.104 4.623 1.00 85.44 100 VAL A N 1
ATOM 779 C CA . VAL A 1 100 ? 9.384 2.477 3.658 1.00 85.44 100 VAL A CA 1
ATOM 780 C C . VAL A 1 100 ? 10.818 2.587 4.189 1.00 85.44 100 VAL A C 1
ATOM 782 O O . VAL A 1 100 ? 11.309 3.695 4.406 1.00 85.44 100 VAL A O 1
ATOM 785 N N . ILE A 1 101 ? 11.468 1.450 4.455 1.00 84.25 101 ILE A N 1
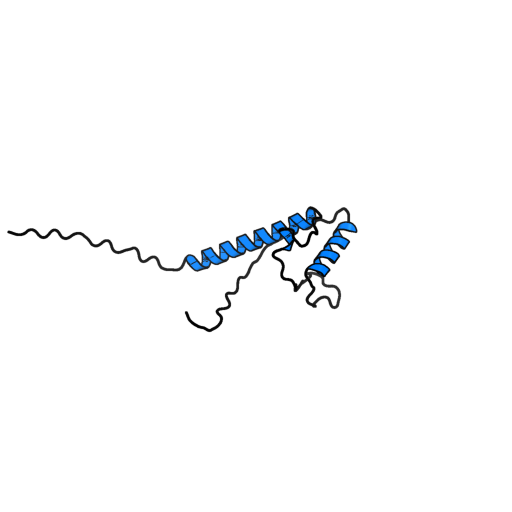ATOM 786 C CA . ILE A 1 101 ? 12.857 1.399 4.949 1.00 84.25 101 ILE A CA 1
ATOM 787 C C . ILE A 1 101 ? 13.840 1.403 3.779 1.00 84.25 101 ILE A C 1
ATOM 789 O O . ILE A 1 101 ? 14.780 2.190 3.780 1.00 84.25 101 ILE A O 1
ATOM 793 N N . ASP A 1 102 ? 13.596 0.540 2.798 1.00 80.12 102 ASP A N 1
ATOM 794 C CA . ASP A 1 102 ? 14.373 0.420 1.572 1.00 80.12 102 ASP A CA 1
ATOM 795 C C . ASP A 1 102 ? 13.457 -0.047 0.434 1.00 80.12 102 ASP A C 1
ATOM 797 O O . ASP A 1 102 ? 12.463 -0.738 0.679 1.00 80.12 102 ASP A O 1
ATOM 801 N N . VAL A 1 103 ? 13.783 0.344 -0.799 1.00 78.25 103 VAL A N 1
ATOM 802 C CA . VAL A 1 103 ? 13.116 -0.151 -2.007 1.00 78.25 103 VAL A CA 1
ATOM 803 C C . VAL A 1 103 ? 14.176 -0.708 -2.938 1.00 78.25 103 VAL A C 1
ATOM 805 O O . VAL A 1 103 ? 14.797 0.017 -3.711 1.00 78.25 103 VAL A O 1
ATOM 808 N N . THR A 1 104 ? 14.328 -2.026 -2.901 1.00 78.25 104 THR A N 1
ATOM 809 C CA . THR A 1 104 ? 15.092 -2.757 -3.906 1.00 78.25 104 THR A CA 1
ATOM 810 C C . THR A 1 104 ? 14.117 -3.335 -4.928 1.00 78.25 104 THR A C 1
ATOM 812 O O . THR A 1 104 ? 13.203 -4.080 -4.575 1.00 78.25 104 THR A O 1
ATOM 815 N N . ALA A 1 105 ? 14.294 -2.976 -6.199 1.00 71.81 105 ALA A N 1
ATOM 816 C CA . ALA A 1 105 ? 13.439 -3.421 -7.292 1.00 71.81 105 ALA A CA 1
ATOM 817 C C . ALA A 1 105 ? 14.236 -4.223 -8.325 1.00 71.81 105 ALA A C 1
ATOM 819 O O . ALA A 1 105 ? 15.253 -3.756 -8.840 1.00 71.81 105 ALA A O 1
ATOM 820 N N . GLN A 1 106 ? 13.723 -5.401 -8.676 1.00 73.44 106 GLN A N 1
ATOM 821 C CA . GLN A 1 106 ? 14.184 -6.184 -9.815 1.00 73.44 106 GLN A CA 1
ATOM 822 C C . GLN A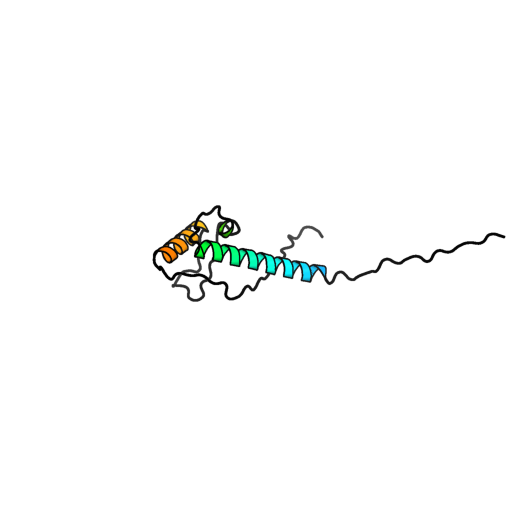 1 106 ? 13.065 -6.231 -10.854 1.00 73.44 106 GLN A C 1
ATOM 824 O O . GLN A 1 106 ? 11.911 -6.504 -10.527 1.00 73.44 106 GLN A O 1
ATOM 829 N N . VAL A 1 107 ? 13.403 -5.916 -12.103 1.00 66.88 107 VAL A N 1
ATOM 830 C CA . VAL A 1 107 ? 12.458 -5.924 -13.221 1.00 66.88 107 VAL A CA 1
ATOM 831 C C . VAL A 1 107 ? 12.920 -6.973 -14.210 1.00 66.88 107 VAL A C 1
ATOM 833 O O . VAL A 1 107 ? 13.814 -6.729 -15.019 1.00 66.88 107 VAL A O 1
ATOM 836 N N . ASP A 1 108 ? 12.295 -8.141 -14.144 1.00 72.50 108 ASP A N 1
ATOM 837 C CA . ASP A 1 108 ? 12.556 -9.215 -15.088 1.00 72.50 108 ASP A CA 1
ATOM 838 C C . ASP A 1 108 ? 11.709 -9.000 -16.348 1.00 72.50 108 ASP A C 1
ATOM 840 O O . ASP A 1 108 ? 10.478 -8.920 -16.304 1.00 72.50 108 ASP A O 1
ATOM 844 N N . ARG A 1 109 ? 12.369 -8.880 -17.504 1.00 62.81 109 ARG A N 1
ATOM 845 C CA . ARG A 1 109 ? 11.678 -8.872 -18.797 1.00 62.81 109 ARG A CA 1
ATOM 846 C C . ARG A 1 109 ? 11.452 -10.309 -19.237 1.00 62.81 109 ARG A C 1
ATOM 848 O O . ARG A 1 109 ? 12.384 -10.982 -19.668 1.00 62.81 109 ARG A O 1
ATOM 855 N N . TYR A 1 110 ? 10.204 -10.757 -19.201 1.00 58.97 110 TYR A N 1
ATOM 856 C CA . TYR A 1 110 ? 9.820 -11.981 -19.890 1.00 58.97 110 TYR A CA 1
ATOM 857 C C . TYR A 1 110 ? 9.596 -11.663 -21.369 1.00 58.97 110 TYR A C 1
ATOM 859 O O . TYR A 1 110 ? 8.541 -11.160 -21.756 1.00 58.97 110 TYR A O 1
ATOM 867 N N . CYS A 1 111 ? 10.588 -11.956 -22.211 1.00 48.16 111 CYS A N 1
ATOM 868 C CA . CYS A 1 111 ? 10.326 -12.115 -23.636 1.00 48.16 111 CYS A CA 1
ATOM 869 C C . CYS A 1 111 ? 9.507 -13.397 -23.797 1.00 48.16 111 CYS A C 1
ATOM 871 O O . CYS A 1 111 ? 10.043 -14.496 -23.653 1.00 48.16 111 CYS A O 1
ATOM 873 N N . MET A 1 112 ? 8.208 -13.273 -24.079 1.00 53.91 112 MET A N 1
ATOM 874 C CA . MET A 1 112 ? 7.470 -14.407 -24.625 1.00 53.91 112 MET A CA 1
ATOM 875 C C . MET A 1 112 ? 8.150 -14.758 -25.948 1.00 53.91 112 MET A C 1
ATOM 877 O O . MET A 1 112 ? 8.236 -13.919 -26.841 1.00 53.91 112 MET A O 1
ATOM 881 N N . THR A 1 113 ? 8.720 -15.955 -26.044 1.00 51.12 113 THR A N 1
ATOM 882 C CA . THR A 1 113 ? 9.380 -16.452 -27.254 1.00 51.12 113 THR A CA 1
ATOM 883 C C . THR A 1 113 ? 8.416 -16.365 -28.432 1.00 51.12 113 THR A C 1
ATOM 885 O O . THR A 1 113 ? 7.501 -17.177 -28.549 1.00 51.12 113 THR A O 1
ATOM 888 N N . GLY A 1 114 ? 8.612 -15.347 -29.266 1.00 50.31 114 GLY A N 1
ATOM 889 C 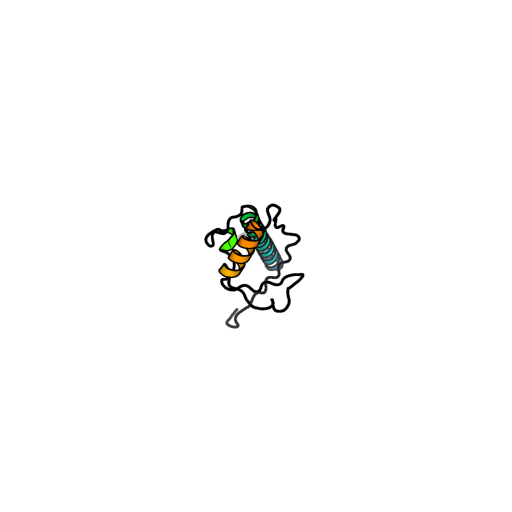CA . GLY A 1 114 ? 7.746 -15.031 -30.395 1.00 50.31 114 GLY A CA 1
ATOM 890 C C . GLY A 1 114 ? 8.206 -13.812 -31.200 1.00 50.31 114 GLY A C 1
ATOM 891 O O . GLY A 1 114 ? 7.364 -13.023 -31.602 1.00 50.31 114 GLY A O 1
ATOM 892 N N . GLY A 1 115 ? 9.519 -13.666 -31.429 1.00 46.19 115 GLY A N 1
ATOM 893 C CA . GLY A 1 115 ? 10.089 -12.763 -32.443 1.00 46.19 115 GLY A CA 1
ATOM 894 C C . GLY A 1 115 ? 10.582 -11.405 -31.933 1.00 46.19 115 GLY A C 1
ATOM 895 O O . GLY A 1 115 ? 9.788 -10.488 -31.739 1.00 46.19 115 GLY A O 1
ATOM 896 N N . CYS A 1 116 ? 11.905 -11.286 -31.786 1.00 47.44 116 CYS A N 1
ATOM 897 C CA . CYS A 1 116 ? 12.626 -10.034 -32.033 1.00 47.44 116 CYS A CA 1
ATOM 898 C C . CYS A 1 116 ? 13.075 -10.020 -33.497 1.00 47.44 116 CYS A C 1
ATOM 900 O O . CYS A 1 116 ? 13.381 -11.126 -34.005 1.00 47.44 116 CYS A O 1
#